Protein AF-A0A957AI29-F1 (afdb_monomer_lite)

Structure (mmCIF, N/CA/C/O backbone):
data_AF-A0A957AI29-F1
#
_entry.id   AF-A0A957AI29-F1
#
loop_
_atom_site.group_PDB
_atom_site.id
_atom_site.type_symbol
_atom_site.label_atom_id
_atom_site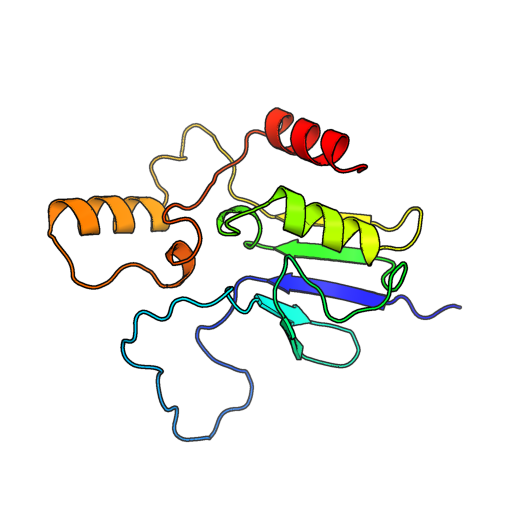.label_alt_id
_atom_site.label_comp_id
_atom_site.label_asym_id
_atom_site.label_entity_id
_atom_site.label_seq_id
_atom_site.pdbx_PDB_ins_code
_atom_site.Cartn_x
_atom_site.Cartn_y
_atom_site.Cartn_z
_atom_site.occupancy
_atom_site.B_iso_or_equiv
_atom_site.auth_seq_id
_atom_site.auth_comp_id
_atom_site.auth_asym_id
_atom_site.auth_atom_id
_atom_site.pdbx_PDB_model_num
ATOM 1 N N . MET A 1 1 ? -10.023 1.787 30.363 1.00 41.66 1 MET A N 1
ATOM 2 C CA . MET A 1 1 ? -8.962 1.889 29.344 1.00 41.66 1 MET A CA 1
ATOM 3 C C . MET A 1 1 ? -9.213 0.757 28.379 1.00 41.66 1 MET A C 1
ATOM 5 O O . MET A 1 1 ? -9.080 -0.382 28.792 1.00 41.66 1 MET A O 1
ATOM 9 N N . THR A 1 2 ? -9.727 1.057 27.191 1.00 45.75 2 THR A N 1
ATOM 10 C CA . THR A 1 2 ? -9.934 0.052 26.143 1.00 45.75 2 THR A CA 1
ATOM 11 C C . THR A 1 2 ? -8.568 -0.259 25.539 1.00 45.75 2 THR A C 1
ATOM 13 O O . THR A 1 2 ? -7.835 0.679 25.220 1.00 45.75 2 THR A O 1
ATOM 16 N N . ASP A 1 3 ? -8.198 -1.535 25.465 1.00 57.03 3 ASP A N 1
ATOM 17 C CA . ASP A 1 3 ? -6.932 -1.956 24.862 1.00 57.03 3 ASP A CA 1
ATOM 18 C C . ASP A 1 3 ? -6.928 -1.576 23.376 1.00 57.03 3 ASP A C 1
ATOM 20 O O . ASP A 1 3 ? -7.844 -1.934 22.639 1.00 57.03 3 ASP A O 1
ATOM 24 N N . LEU A 1 4 ? -5.926 -0.798 22.959 1.00 57.72 4 LEU A N 1
ATOM 25 C CA . LEU A 1 4 ? -5.780 -0.323 21.582 1.00 57.72 4 LEU A CA 1
ATOM 26 C C . LEU A 1 4 ? -5.310 -1.472 20.694 1.00 57.72 4 LEU A C 1
ATOM 28 O O . LEU A 1 4 ? -4.222 -1.995 20.932 1.00 57.72 4 LEU A O 1
ATOM 32 N N . LEU A 1 5 ? -6.075 -1.800 19.652 1.00 58.56 5 LEU A N 1
ATOM 33 C CA . LEU A 1 5 ? -5.727 -2.872 18.717 1.00 58.56 5 LEU A CA 1
ATOM 34 C C . LEU A 1 5 ? -5.037 -2.308 17.474 1.00 58.56 5 LEU A C 1
ATOM 36 O O . LEU A 1 5 ? -5.581 -1.447 16.773 1.00 58.56 5 LEU A O 1
ATOM 40 N N . SER A 1 6 ? -3.834 -2.811 17.183 1.00 59.28 6 SER A N 1
ATOM 41 C CA . SER A 1 6 ? -3.042 -2.382 16.023 1.00 59.28 6 SER A CA 1
ATOM 42 C C . SER A 1 6 ? -2.890 -3.482 14.967 1.00 59.28 6 SER A C 1
ATOM 44 O O . SER A 1 6 ? -2.604 -4.635 15.289 1.00 59.28 6 SER A O 1
ATOM 46 N N . LEU A 1 7 ? -3.074 -3.123 13.689 1.00 53.66 7 LEU A N 1
ATOM 47 C CA . LEU A 1 7 ? -2.782 -3.990 12.544 1.00 53.66 7 LEU A CA 1
ATOM 48 C C . LEU A 1 7 ? -1.675 -3.376 11.693 1.00 53.66 7 LEU A C 1
ATOM 50 O O . LEU A 1 7 ? -1.820 -2.276 11.162 1.00 53.66 7 LEU A O 1
ATOM 54 N N . ARG A 1 8 ? -0.581 -4.109 11.500 1.00 56.47 8 ARG A N 1
ATOM 55 C CA . ARG A 1 8 ? 0.492 -3.719 10.580 1.00 56.47 8 ARG A CA 1
ATOM 56 C C . ARG A 1 8 ? 0.581 -4.723 9.444 1.00 56.47 8 ARG A C 1
ATOM 58 O O . ARG A 1 8 ? 0.890 -5.888 9.682 1.00 56.47 8 ARG A O 1
ATOM 65 N N . LEU A 1 9 ? 0.305 -4.264 8.230 1.00 47.25 9 LEU A N 1
ATOM 66 C CA . LEU A 1 9 ? 0.480 -5.027 7.005 1.00 47.25 9 LEU A CA 1
ATOM 67 C C . LEU A 1 9 ? 1.791 -4.607 6.351 1.00 47.25 9 LEU A C 1
ATOM 69 O O . LEU A 1 9 ? 1.983 -3.431 6.041 1.00 47.25 9 LEU A O 1
ATOM 73 N N . GLU A 1 10 ? 2.686 -5.570 6.159 1.00 49.47 10 GLU A N 1
ATOM 74 C CA . GLU A 1 10 ? 3.983 -5.336 5.528 1.00 49.47 10 GLU A CA 1
ATOM 75 C C . GLU A 1 10 ? 4.248 -6.341 4.415 1.00 49.47 10 GLU A C 1
ATOM 77 O O . GLU A 1 10 ? 3.877 -7.518 4.512 1.00 49.47 10 GLU A O 1
ATOM 82 N N . ALA A 1 11 ? 4.974 -5.895 3.394 1.00 46.78 11 ALA A N 1
ATOM 83 C CA . ALA A 1 11 ? 5.705 -6.801 2.524 1.00 46.78 11 ALA A CA 1
ATOM 84 C C . ALA A 1 11 ? 6.838 -7.469 3.318 1.00 46.78 11 ALA A C 1
ATOM 86 O O . ALA A 1 11 ? 7.893 -6.872 3.523 1.00 46.78 11 ALA A O 1
ATOM 87 N N . TRP A 1 12 ? 6.651 -8.713 3.769 1.00 43.84 12 TRP A N 1
ATOM 88 C CA . TRP A 1 12 ? 7.783 -9.518 4.230 1.00 43.84 12 TRP A CA 1
ATOM 89 C C . TRP A 1 12 ? 7.579 -11.025 4.059 1.00 43.84 12 TRP A C 1
ATOM 91 O O . TRP A 1 12 ? 6.785 -11.628 4.782 1.00 43.84 12 TRP A O 1
ATOM 101 N N . ASP A 1 13 ? 8.403 -11.630 3.192 1.00 46.38 13 ASP A N 1
ATOM 102 C CA . ASP A 1 13 ? 9.296 -12.727 3.589 1.00 46.38 13 ASP A CA 1
ATOM 103 C C . ASP A 1 13 ? 10.559 -12.780 2.696 1.00 46.38 13 ASP A C 1
ATOM 105 O O . ASP A 1 13 ? 10.550 -13.320 1.593 1.00 46.38 13 ASP A O 1
ATOM 109 N N . ARG A 1 14 ? 11.695 -12.301 3.228 1.00 41.12 14 ARG A N 1
ATOM 110 C CA . ARG A 1 14 ? 12.853 -13.187 3.407 1.00 41.12 14 ARG A CA 1
ATOM 111 C C . ARG A 1 14 ? 12.963 -13.498 4.903 1.00 41.12 14 ARG A C 1
ATOM 113 O O . ARG A 1 14 ? 13.424 -12.681 5.691 1.00 41.12 14 ARG A O 1
ATOM 120 N N . THR A 1 15 ? 12.593 -14.727 5.241 1.00 35.72 15 THR A N 1
ATOM 121 C CA . THR A 1 15 ? 12.710 -15.469 6.510 1.00 35.72 15 THR A CA 1
ATOM 122 C C . THR A 1 15 ? 11.905 -15.046 7.755 1.00 35.72 15 THR A C 1
ATOM 124 O O . THR A 1 15 ? 11.908 -13.898 8.204 1.00 35.72 15 THR A O 1
ATOM 127 N N . ARG A 1 16 ? 11.296 -16.077 8.373 1.00 29.78 16 ARG A N 1
ATOM 128 C CA . ARG A 1 16 ? 10.552 -16.086 9.647 1.00 29.78 16 ARG A CA 1
ATOM 129 C C . ARG A 1 16 ? 11.470 -15.922 10.877 1.00 29.78 16 ARG A C 1
ATOM 131 O O . ARG A 1 16 ? 12.528 -16.553 10.911 1.00 29.78 16 ARG A O 1
ATOM 138 N N . PRO A 1 17 ? 11.045 -15.215 11.946 1.00 36.72 17 PRO A N 1
ATOM 139 C CA . PRO A 1 17 ? 11.696 -15.311 13.253 1.00 36.72 17 PRO A CA 1
ATOM 140 C C . PRO A 1 17 ? 11.429 -16.692 13.872 1.00 36.72 17 PRO A C 1
ATOM 142 O O . PRO A 1 17 ? 10.278 -17.119 13.932 1.00 36.72 17 PRO A O 1
ATOM 145 N N . GLY A 1 18 ? 12.467 -17.381 14.353 1.00 33.81 18 GLY A N 1
ATOM 146 C CA . GLY A 1 18 ? 12.303 -18.628 15.117 1.00 33.81 18 GLY A CA 1
ATOM 147 C C . GLY A 1 18 ? 12.450 -19.938 14.336 1.00 33.81 18 GLY A C 1
ATOM 148 O O . GLY A 1 18 ? 12.019 -20.983 14.813 1.00 33.81 18 GLY A O 1
ATOM 149 N N . ALA A 1 19 ? 13.133 -19.925 13.188 1.00 43.31 19 ALA A N 1
ATOM 150 C CA . ALA A 1 19 ? 13.990 -21.068 12.856 1.00 43.31 19 ALA A CA 1
ATOM 151 C C . ALA A 1 19 ? 14.973 -21.289 14.035 1.00 43.31 19 ALA A C 1
ATOM 153 O O . ALA A 1 19 ? 15.463 -20.319 14.607 1.00 43.31 19 ALA A O 1
ATOM 154 N N . THR A 1 20 ? 15.251 -22.513 14.484 1.00 30.55 20 THR A N 1
ATOM 155 C CA . THR A 1 20 ? 15.800 -23.592 13.654 1.00 30.55 20 THR A CA 1
ATOM 156 C C . THR A 1 20 ? 14.789 -24.667 13.239 1.00 30.55 20 THR A C 1
ATOM 158 O O . THR A 1 20 ? 14.520 -25.611 13.973 1.00 30.55 20 THR A O 1
ATOM 161 N N . LEU A 1 21 ? 14.322 -24.589 11.994 1.00 36.16 21 LEU A N 1
ATOM 162 C CA . LEU A 1 21 ? 14.007 -25.767 11.183 1.00 36.16 21 LEU A CA 1
ATOM 163 C C . LEU A 1 21 ? 14.807 -25.644 9.880 1.00 36.16 21 LEU A C 1
ATOM 165 O O . LEU A 1 21 ? 15.050 -24.513 9.444 1.00 36.16 21 LEU A O 1
ATOM 169 N N . PRO A 1 22 ? 15.267 -26.762 9.284 1.00 36.25 22 PRO A N 1
ATOM 170 C CA . PRO A 1 22 ? 16.026 -26.736 8.043 1.00 36.25 22 PRO A CA 1
ATOM 171 C C . PRO A 1 22 ? 15.124 -26.162 6.951 1.00 36.25 22 PRO A C 1
ATOM 173 O O . PRO A 1 22 ? 14.163 -26.784 6.511 1.00 36.25 22 PRO A O 1
ATOM 176 N N . LEU A 1 23 ? 15.413 -24.906 6.623 1.00 32.31 23 LEU A N 1
ATOM 177 C CA . LEU A 1 23 ? 14.682 -24.025 5.731 1.00 32.31 23 LEU A CA 1
ATOM 178 C C . LEU A 1 23 ? 14.488 -24.716 4.373 1.00 32.31 23 LEU A C 1
ATOM 180 O O . LEU A 1 23 ? 15.423 -24.764 3.571 1.00 32.31 23 LEU A O 1
ATOM 184 N N . GLU A 1 24 ? 13.290 -25.222 4.073 1.00 26.36 24 GLU A N 1
ATOM 185 C CA . GLU A 1 24 ? 12.939 -25.422 2.670 1.00 26.36 24 GLU A CA 1
ATOM 186 C C . GLU A 1 24 ? 12.640 -24.038 2.091 1.00 26.36 24 GLU A C 1
ATOM 188 O O . GLU A 1 24 ? 11.551 -23.477 2.205 1.00 26.36 24 GLU A O 1
ATOM 193 N N . LEU A 1 25 ? 13.712 -23.442 1.564 1.00 29.03 25 LEU A N 1
ATOM 194 C CA . LEU A 1 25 ? 13.686 -22.341 0.618 1.00 29.03 25 LEU A CA 1
ATOM 195 C C . LEU A 1 25 ? 12.670 -22.703 -0.461 1.00 29.03 25 LEU A C 1
ATOM 197 O O . LEU A 1 25 ? 12.925 -23.639 -1.221 1.00 29.03 25 LEU A O 1
ATOM 201 N N . ASN A 1 26 ? 11.558 -21.971 -0.551 1.00 27.91 26 ASN A N 1
ATOM 202 C CA . ASN A 1 26 ? 10.668 -22.108 -1.697 1.00 27.91 26 ASN A CA 1
ATOM 203 C C . ASN A 1 26 ? 11.445 -21.694 -2.953 1.00 27.91 26 ASN A C 1
ATOM 205 O O . ASN A 1 26 ? 11.626 -20.519 -3.275 1.00 27.91 26 ASN A O 1
ATOM 209 N N . ARG A 1 27 ? 11.992 -22.724 -3.598 1.00 28.23 27 ARG A N 1
ATOM 210 C CA . ARG A 1 27 ? 12.532 -22.740 -4.944 1.00 28.23 27 ARG A CA 1
ATOM 211 C C . ARG A 1 27 ? 11.366 -22.516 -5.897 1.00 28.23 27 ARG A C 1
ATOM 213 O O . ARG A 1 27 ? 10.330 -23.145 -5.745 1.00 28.23 27 ARG A O 1
ATOM 220 N N . HIS A 1 28 ? 11.593 -21.626 -6.858 1.00 29.84 28 HIS A N 1
ATOM 221 C CA . HIS A 1 28 ? 10.944 -21.506 -8.167 1.00 29.84 28 HIS A CA 1
ATOM 222 C C . HIS A 1 28 ? 9.601 -22.210 -8.333 1.00 29.84 28 HIS A C 1
ATOM 224 O O . HIS A 1 28 ? 9.533 -23.425 -8.493 1.00 29.84 28 HIS A O 1
ATOM 230 N N . GLY A 1 29 ? 8.552 -21.407 -8.439 1.00 22.89 29 GLY A N 1
ATOM 231 C CA . GLY A 1 29 ? 7.275 -21.845 -8.966 1.00 22.89 29 GLY A CA 1
ATOM 232 C C . GLY A 1 29 ? 6.393 -20.635 -9.195 1.00 22.89 29 GLY A C 1
ATOM 233 O O . GLY A 1 29 ? 5.902 -20.043 -8.241 1.00 22.89 29 GLY A O 1
ATOM 234 N N . VAL A 1 30 ? 6.218 -20.255 -10.459 1.00 30.78 30 VAL A N 1
ATOM 235 C CA . VAL A 1 30 ? 5.107 -19.403 -10.888 1.00 30.78 30 VAL A CA 1
ATOM 236 C C . VAL A 1 30 ? 3.826 -20.029 -10.329 1.00 30.78 30 VAL A C 1
ATOM 238 O O . VAL A 1 30 ? 3.531 -21.182 -10.637 1.00 30.78 30 VAL A O 1
ATOM 241 N N . SER A 1 31 ? 3.082 -19.304 -9.495 1.00 28.66 31 SER A N 1
ATOM 242 C CA . SER A 1 31 ? 1.731 -19.712 -9.110 1.00 28.66 31 SER A CA 1
ATOM 243 C C . SER A 1 31 ? 0.768 -18.562 -9.350 1.00 28.66 31 SER A C 1
ATOM 245 O O . SER A 1 31 ? 0.944 -17.485 -8.786 1.00 28.66 31 SER A O 1
ATOM 247 N N . GLU A 1 32 ? -0.260 -18.810 -10.155 1.00 31.38 32 GLU A N 1
ATOM 248 C CA . GLU A 1 32 ? -1.483 -18.010 -10.209 1.00 31.38 32 GLU A CA 1
ATOM 249 C C . GLU A 1 32 ? -2.161 -18.018 -8.828 1.00 31.38 32 GLU A C 1
ATOM 251 O O . GLU A 1 32 ? -2.990 -18.886 -8.563 1.00 31.38 32 GLU A O 1
ATOM 256 N N . ARG A 1 33 ? -1.795 -17.123 -7.902 1.00 34.97 33 ARG A N 1
ATOM 257 C CA . ARG A 1 33 ? -2.513 -16.949 -6.625 1.00 34.97 33 ARG A CA 1
ATOM 258 C C . ARG A 1 33 ? -2.438 -15.506 -6.139 1.00 34.97 33 ARG A C 1
ATOM 260 O O . ARG A 1 33 ? -1.394 -14.875 -6.268 1.00 34.97 33 ARG A O 1
ATOM 267 N N . ASP A 1 34 ? -3.542 -15.038 -5.553 1.00 42.81 34 ASP A N 1
ATOM 268 C CA . ASP A 1 34 ? -3.619 -13.821 -4.736 1.00 42.81 34 ASP A CA 1
ATOM 269 C C . ASP A 1 34 ? -2.430 -13.787 -3.758 1.00 42.81 34 ASP A C 1
ATOM 271 O O . ASP A 1 34 ? -2.245 -14.745 -2.996 1.00 42.81 34 ASP A O 1
ATOM 275 N N . ALA A 1 35 ? -1.586 -12.749 -3.775 1.00 47.78 35 ALA A N 1
ATOM 276 C CA . ALA A 1 35 ? -0.392 -12.765 -2.939 1.00 47.78 35 ALA A CA 1
ATOM 277 C C . ALA A 1 35 ? -0.759 -12.694 -1.457 1.00 47.78 35 ALA A C 1
ATOM 279 O O . ALA A 1 35 ? -1.679 -11.995 -1.018 1.00 47.78 35 ALA A O 1
ATOM 280 N N . SER A 1 36 ? -0.006 -13.464 -0.677 1.00 48.31 36 SER A N 1
ATOM 281 C CA . SER A 1 36 ? -0.121 -13.505 0.773 1.00 48.31 36 SER A CA 1
ATOM 282 C C . SER A 1 36 ? 0.752 -12.410 1.390 1.00 48.31 36 SER A C 1
ATOM 284 O O . SER A 1 36 ? 1.973 -12.435 1.271 1.00 48.31 36 SER A O 1
ATOM 286 N N . TRP A 1 37 ? 0.112 -11.470 2.071 1.00 52.16 37 TRP A N 1
ATOM 287 C CA . TRP A 1 37 ? 0.693 -10.379 2.843 1.00 52.16 37 TRP A CA 1
ATOM 288 C C . TRP A 1 37 ? 0.800 -10.757 4.318 1.00 52.16 37 TRP A C 1
ATOM 290 O O . TRP A 1 37 ? -0.006 -11.534 4.834 1.00 52.16 37 TRP A O 1
ATOM 300 N N . LYS A 1 38 ? 1.784 -10.200 5.026 1.00 52.34 38 LYS A N 1
ATOM 301 C CA . LYS A 1 38 ? 1.960 -10.447 6.457 1.00 52.34 38 LYS A CA 1
ATOM 302 C C . LYS A 1 38 ? 1.220 -9.388 7.264 1.00 52.34 38 LYS A C 1
ATOM 304 O O . LYS A 1 38 ? 1.522 -8.205 7.154 1.00 52.34 38 LYS A O 1
ATOM 309 N N . ALA A 1 39 ? 0.315 -9.833 8.125 1.00 55.78 39 ALA A N 1
ATOM 310 C CA . ALA A 1 39 ? -0.325 -9.025 9.149 1.00 55.78 39 ALA A CA 1
ATOM 311 C C . ALA A 1 39 ? 0.321 -9.294 10.510 1.00 55.78 39 ALA A C 1
ATOM 313 O O . ALA A 1 39 ? 0.407 -10.447 10.929 1.00 55.78 39 ALA A O 1
ATOM 314 N N . THR A 1 40 ? 0.749 -8.246 11.212 1.00 57.31 40 THR A N 1
ATOM 315 C CA . THR A 1 40 ? 1.119 -8.319 12.631 1.00 57.31 40 THR A CA 1
ATOM 316 C C . THR A 1 40 ? 0.019 -7.668 13.455 1.00 57.31 40 THR A C 1
ATOM 318 O O . THR A 1 40 ? -0.397 -6.549 13.155 1.00 57.31 40 THR A O 1
ATOM 321 N N . THR A 1 41 ? -0.439 -8.385 14.474 1.00 56.59 41 THR A N 1
ATOM 322 C CA . THR A 1 41 ? -1.409 -7.932 15.476 1.00 56.59 41 THR A CA 1
ATOM 323 C C . THR A 1 41 ? -0.793 -8.070 16.862 1.00 56.59 41 THR A C 1
ATOM 325 O O . THR A 1 41 ? 0.201 -8.784 17.025 1.00 56.59 41 THR A O 1
ATOM 328 N N . ASP A 1 42 ? -1.435 -7.503 17.880 1.00 53.59 42 ASP A N 1
ATOM 329 C CA . ASP A 1 42 ? -1.049 -7.718 19.285 1.00 53.59 42 ASP A CA 1
ATOM 330 C C . ASP A 1 42 ? -1.131 -9.208 19.707 1.00 53.59 42 ASP A C 1
ATOM 332 O O . ASP A 1 42 ? -0.573 -9.607 20.725 1.00 53.59 42 ASP A O 1
ATOM 336 N N . HIS A 1 43 ? -1.777 -10.051 18.889 1.00 52.16 43 HIS A N 1
ATOM 337 C CA . HIS A 1 43 ? -2.013 -11.478 19.118 1.00 52.16 43 HIS A CA 1
ATOM 338 C C . HIS A 1 43 ? -1.166 -12.404 18.216 1.00 52.16 43 HIS A C 1
ATOM 340 O O . HIS A 1 43 ? -1.334 -13.623 18.264 1.00 52.16 43 HIS A O 1
ATOM 346 N N . GLY A 1 44 ? -0.252 -11.863 17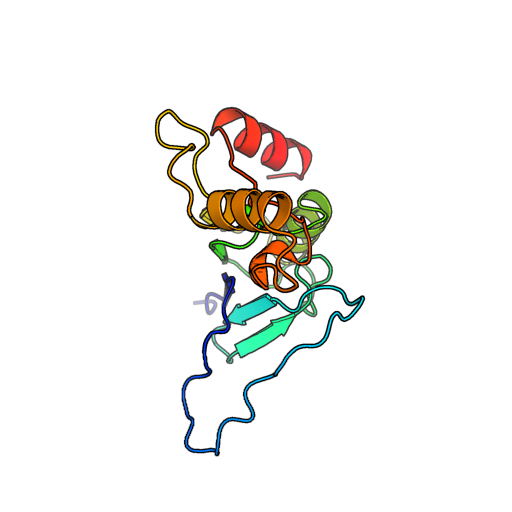.396 1.00 63.47 44 GLY A N 1
ATOM 347 C CA . GLY A 1 44 ? 0.666 -12.650 16.561 1.00 63.47 44 GLY A CA 1
ATOM 348 C C . GLY A 1 44 ? 0.685 -12.268 15.078 1.00 63.47 44 GLY A C 1
ATOM 349 O O . GLY A 1 44 ? 0.256 -11.182 14.685 1.00 63.47 44 GLY A O 1
ATOM 350 N N . ILE A 1 45 ? 1.228 -13.170 14.252 1.00 63.97 45 ILE A N 1
ATOM 351 C CA . ILE A 1 45 ? 1.449 -12.976 12.811 1.00 63.97 45 ILE A CA 1
ATOM 352 C C . ILE A 1 45 ? 0.511 -13.882 12.009 1.00 63.97 45 ILE A C 1
ATOM 354 O O . ILE A 1 45 ? 0.463 -15.086 12.256 1.00 63.97 45 ILE A O 1
ATOM 358 N N . VAL A 1 46 ? -0.162 -13.324 11.000 1.00 66.94 46 VAL A N 1
ATOM 359 C CA . VAL A 1 46 ? -1.064 -14.061 10.100 1.00 66.94 46 VAL A CA 1
ATOM 360 C C . VAL A 1 46 ? -0.731 -13.744 8.640 1.00 66.94 46 VAL A C 1
ATOM 362 O O . VAL A 1 46 ? -0.402 -12.606 8.308 1.00 66.94 46 VAL A O 1
ATOM 365 N N . ALA A 1 47 ? -0.811 -14.746 7.763 1.00 73.94 47 ALA A N 1
ATOM 366 C CA . ALA A 1 47 ? -0.757 -14.549 6.314 1.00 73.94 47 ALA A CA 1
ATOM 367 C C . ALA A 1 47 ? -2.164 -14.222 5.786 1.00 73.94 47 ALA A C 1
ATOM 369 O O . ALA A 1 47 ? -3.113 -14.946 6.089 1.00 73.94 47 ALA A O 1
ATOM 370 N N . VAL A 1 48 ? -2.309 -13.139 5.022 1.00 74.75 48 VAL A N 1
ATOM 371 C CA . VAL A 1 48 ? -3.606 -12.605 4.574 1.00 74.75 48 VAL A CA 1
ATOM 372 C C . VAL A 1 48 ? -3.566 -12.176 3.111 1.00 74.75 48 VAL A C 1
ATOM 374 O O . VAL A 1 48 ? -2.509 -11.865 2.586 1.00 74.75 48 VAL A O 1
ATOM 377 N N . THR A 1 49 ? -4.717 -12.070 2.457 1.00 83.56 49 THR A N 1
ATOM 378 C CA . THR A 1 49 ? -4.829 -11.337 1.188 1.00 83.56 49 THR A CA 1
ATOM 379 C C . THR A 1 49 ? -5.226 -9.901 1.510 1.00 83.56 49 THR A C 1
ATOM 381 O O . THR A 1 49 ? -6.247 -9.680 2.153 1.00 83.56 49 THR A O 1
ATOM 384 N N . ALA A 1 50 ? -4.443 -8.904 1.090 1.00 84.31 50 ALA A N 1
ATOM 385 C CA . ALA A 1 50 ? -4.683 -7.510 1.486 1.00 84.31 50 ALA A CA 1
ATOM 386 C C . ALA A 1 50 ? -6.021 -6.959 0.960 1.00 84.31 50 ALA A C 1
ATOM 388 O O . ALA A 1 50 ? -6.658 -6.155 1.628 1.00 84.31 50 ALA A O 1
ATOM 389 N N . ALA A 1 51 ? -6.471 -7.443 -0.202 1.00 89.06 51 ALA A N 1
ATOM 390 C CA . ALA A 1 51 ? -7.781 -7.137 -0.778 1.00 89.06 51 ALA A CA 1
ATOM 391 C C . ALA A 1 51 ? -8.934 -7.974 -0.182 1.00 89.06 51 ALA A C 1
ATOM 393 O O . ALA A 1 51 ? -10.071 -7.859 -0.636 1.00 89.06 51 ALA A O 1
ATOM 394 N N . ARG A 1 52 ? -8.664 -8.831 0.817 1.00 90.00 52 ARG A N 1
ATOM 395 C CA . ARG A 1 52 ? -9.676 -9.612 1.542 1.00 90.00 52 ARG A CA 1
ATOM 396 C C . ARG A 1 52 ? -9.169 -10.026 2.927 1.00 90.00 52 ARG A C 1
ATOM 398 O O . ARG A 1 52 ? -8.713 -11.154 3.134 1.00 90.00 52 ARG A O 1
ATOM 405 N N . LEU A 1 53 ? -9.245 -9.109 3.882 1.00 87.00 53 LEU A N 1
ATOM 406 C CA . LEU A 1 53 ? -8.728 -9.309 5.230 1.00 87.00 53 LEU A CA 1
ATOM 407 C C . LEU A 1 53 ? -9.651 -10.229 6.052 1.00 87.00 53 LEU A C 1
ATOM 409 O O . LEU A 1 53 ? -10.858 -9.987 6.121 1.00 87.00 53 LEU A O 1
ATOM 413 N N . PRO A 1 54 ? -9.120 -11.247 6.755 1.00 88.12 54 PRO A N 1
ATOM 414 C CA . PRO A 1 54 ? -9.912 -12.189 7.552 1.00 88.12 54 PRO A CA 1
ATOM 415 C C . PRO A 1 54 ? -10.312 -11.620 8.928 1.00 88.12 54 PRO A C 1
ATOM 417 O O . PRO A 1 54 ? -10.375 -12.348 9.916 1.00 88.12 54 PRO A O 1
ATOM 420 N N . PHE A 1 55 ? -10.562 -10.314 9.007 1.00 88.69 55 PHE A N 1
ATOM 421 C CA . PHE A 1 55 ? -10.953 -9.611 10.229 1.00 88.69 55 PHE A CA 1
ATOM 422 C C . PHE A 1 55 ? -12.354 -9.028 10.071 1.00 88.69 55 PHE A C 1
ATOM 424 O O . PHE A 1 55 ? -12.776 -8.702 8.957 1.00 88.69 55 PHE A O 1
ATOM 431 N N . ALA A 1 56 ? -13.081 -8.889 11.179 1.00 92.38 56 ALA A N 1
ATOM 432 C CA . ALA A 1 56 ? -14.391 -8.251 11.175 1.00 92.38 56 ALA A CA 1
ATOM 433 C C . ALA A 1 56 ? -14.281 -6.761 10.809 1.00 92.38 56 ALA A C 1
ATOM 435 O O . ALA A 1 56 ? -13.205 -6.159 10.866 1.00 92.38 56 ALA A O 1
ATOM 436 N N . SER A 1 57 ? -15.394 -6.158 10.402 1.00 95.81 57 SER A N 1
ATOM 437 C CA . SER A 1 57 ? -15.434 -4.709 10.198 1.00 95.81 57 SER A CA 1
ATOM 438 C C . SER A 1 57 ? -15.264 -3.971 11.529 1.00 95.81 57 SER A C 1
ATOM 440 O O . SER A 1 57 ? -15.669 -4.508 12.559 1.00 95.81 57 SER A O 1
ATOM 442 N N . ASN A 1 58 ? -14.715 -2.753 11.513 1.00 95.31 58 ASN A N 1
ATOM 443 C CA . ASN A 1 58 ? -14.522 -1.921 12.709 1.00 95.31 58 ASN A CA 1
ATOM 444 C C . ASN A 1 58 ? -13.763 -2.642 13.845 1.00 95.31 58 ASN A C 1
ATOM 446 O O . ASN A 1 58 ? -14.201 -2.639 14.993 1.00 95.31 58 ASN A O 1
ATOM 450 N N . THR A 1 59 ? -12.651 -3.304 13.520 1.00 90.94 59 THR A N 1
ATOM 451 C CA . THR A 1 59 ? -11.860 -4.093 14.482 1.00 90.94 59 THR A CA 1
ATOM 452 C C . THR A 1 59 ? -10.662 -3.324 15.033 1.00 90.94 59 THR A C 1
ATOM 454 O O . THR A 1 59 ? -10.324 -3.483 16.202 1.00 90.94 59 THR A O 1
ATOM 457 N N . PHE A 1 60 ? -9.989 -2.531 14.198 1.00 87.94 60 PHE A N 1
ATOM 458 C CA . PHE A 1 60 ? -8.707 -1.919 14.551 1.00 87.94 60 PHE A CA 1
ATOM 459 C C . PHE A 1 60 ? -8.828 -0.408 14.708 1.00 87.94 60 PHE A C 1
ATOM 461 O O . PHE A 1 60 ? -9.406 0.267 13.856 1.00 87.94 60 PHE A O 1
ATOM 468 N N . ASP A 1 61 ? -8.203 0.133 15.752 1.00 87.06 61 ASP A N 1
ATOM 469 C CA . ASP A 1 61 ? -8.075 1.580 15.951 1.00 87.06 61 ASP A CA 1
ATOM 470 C C . ASP A 1 61 ? -7.037 2.185 15.002 1.00 87.06 61 ASP A C 1
ATOM 472 O O . ASP A 1 61 ? -7.119 3.352 14.610 1.00 87.06 61 ASP A O 1
ATOM 476 N N . ARG A 1 62 ? -6.007 1.395 14.670 1.00 84.31 62 ARG A N 1
ATOM 477 C CA . ARG A 1 62 ? -4.861 1.825 13.869 1.00 84.31 62 ARG A CA 1
ATOM 478 C C . ARG A 1 62 ? -4.447 0.750 12.880 1.00 84.31 62 ARG A C 1
ATOM 480 O O . ARG A 1 62 ? -4.250 -0.406 13.258 1.00 84.31 62 ARG A O 1
ATOM 487 N N . LEU A 1 63 ? -4.243 1.162 11.634 1.00 86.00 63 LEU A N 1
ATOM 488 C CA . LEU A 1 63 ? -3.807 0.300 10.547 1.00 86.00 63 LEU A CA 1
ATOM 489 C C . LEU A 1 63 ? -2.610 0.922 9.831 1.00 86.00 63 LEU A C 1
ATOM 491 O O . LEU A 1 63 ? -2.631 2.092 9.454 1.00 86.00 63 LEU A O 1
ATOM 495 N N . VAL A 1 64 ? -1.551 0.139 9.650 1.00 84.88 64 VAL A N 1
ATOM 496 C CA . VAL A 1 64 ? -0.331 0.560 8.954 1.00 84.88 64 VAL A CA 1
ATOM 497 C C . VAL A 1 64 ? -0.156 -0.295 7.705 1.00 84.88 64 VAL A C 1
ATOM 499 O O . VAL A 1 64 ? -0.049 -1.513 7.815 1.00 84.88 64 VAL A O 1
ATOM 502 N N . LEU A 1 65 ? -0.096 0.336 6.534 1.00 86.31 65 LEU A N 1
ATOM 503 C CA . LEU A 1 65 ? 0.291 -0.280 5.264 1.00 86.31 65 LEU A CA 1
ATOM 504 C C . LEU A 1 65 ? 1.730 0.133 4.950 1.00 86.31 65 LEU A C 1
ATOM 506 O O . LEU A 1 65 ? 1.961 1.259 4.511 1.00 86.31 65 LEU A O 1
ATOM 510 N N . ALA A 1 66 ? 2.699 -0.746 5.196 1.00 82.69 66 ALA A N 1
ATOM 511 C CA . ALA A 1 66 ? 4.108 -0.458 4.946 1.00 82.69 66 ALA A CA 1
ATOM 512 C C . ALA A 1 66 ? 4.649 -1.288 3.779 1.00 82.69 66 ALA A C 1
ATOM 514 O O . ALA A 1 66 ? 4.598 -2.517 3.812 1.00 82.69 66 ALA A O 1
ATOM 515 N N . ASP A 1 67 ? 5.153 -0.604 2.751 1.00 83.12 67 ASP A N 1
ATOM 516 C CA . ASP A 1 67 ? 5.758 -1.210 1.560 1.00 83.12 67 ASP A CA 1
ATOM 517 C C . ASP A 1 67 ? 4.843 -2.232 0.849 1.00 83.12 67 ASP A C 1
ATOM 519 O O . ASP A 1 67 ? 5.312 -3.207 0.272 1.00 83.12 67 ASP A O 1
ATOM 523 N N . LEU A 1 68 ? 3.521 -2.040 0.916 1.00 85.69 68 LEU A N 1
ATOM 524 C CA . LEU A 1 68 ? 2.508 -2.973 0.403 1.00 85.69 68 LEU A CA 1
ATOM 525 C C . LEU A 1 68 ? 1.755 -2.409 -0.803 1.00 85.69 68 LEU A C 1
ATOM 527 O O . LEU A 1 68 ? 1.615 -3.074 -1.833 1.00 85.69 68 LEU A O 1
ATOM 531 N N . LEU A 1 69 ? 1.241 -1.182 -0.675 1.00 89.69 69 LEU A N 1
ATOM 532 C CA . LEU A 1 69 ? 0.296 -0.607 -1.637 1.00 89.69 69 LEU A CA 1
ATOM 533 C C . LEU A 1 69 ? 0.922 -0.467 -3.034 1.00 89.69 69 LEU A C 1
ATOM 535 O O . LEU A 1 69 ? 0.244 -0.655 -4.043 1.00 89.69 69 LEU A O 1
ATOM 539 N N . GLU A 1 70 ? 2.233 -0.220 -3.097 1.00 89.00 70 GLU A N 1
ATOM 540 C CA . GLU A 1 70 ? 2.980 -0.110 -4.351 1.00 89.00 70 GLU A CA 1
ATOM 541 C C . GLU A 1 70 ? 3.049 -1.394 -5.186 1.00 89.00 70 GLU A C 1
ATOM 543 O O . GLU A 1 70 ? 3.349 -1.321 -6.378 1.00 89.00 70 GLU A O 1
ATOM 548 N N . TYR A 1 71 ? 2.807 -2.549 -4.574 1.00 85.81 71 TYR A N 1
ATOM 549 C CA . TYR A 1 71 ? 2.901 -3.854 -5.219 1.00 85.81 71 TYR A CA 1
ATOM 550 C C . TYR A 1 71 ? 1.522 -4.471 -5.448 1.00 85.81 71 TYR A C 1
ATOM 552 O O . TYR A 1 71 ? 1.378 -5.278 -6.366 1.00 85.81 71 TYR A O 1
ATOM 560 N N . ALA A 1 72 ? 0.519 -4.063 -4.664 1.00 85.38 72 ALA A N 1
ATOM 561 C CA . ALA A 1 72 ? -0.838 -4.594 -4.712 1.00 85.38 72 ALA A CA 1
ATOM 562 C C . ALA A 1 72 ? -1.468 -4.426 -6.095 1.00 85.38 72 ALA A C 1
ATOM 564 O O . ALA A 1 72 ? -1.579 -3.303 -6.574 1.00 85.38 72 ALA A O 1
ATOM 565 N N . ARG A 1 73 ? -1.957 -5.488 -6.741 1.00 85.44 73 ARG A N 1
ATOM 566 C CA . ARG A 1 73 ? -2.576 -5.367 -8.082 1.00 85.44 73 ARG A CA 1
ATOM 567 C C . ARG A 1 73 ? -3.770 -4.402 -8.124 1.00 85.44 73 ARG A C 1
ATOM 569 O O . ARG A 1 73 ? -3.850 -3.597 -9.050 1.00 85.44 73 ARG A O 1
ATOM 576 N N . ASP A 1 74 ? -4.643 -4.460 -7.123 1.00 89.62 74 ASP A N 1
ATOM 577 C CA . ASP A 1 74 ? -5.805 -3.579 -6.966 1.00 89.62 74 ASP A CA 1
ATOM 578 C C . ASP A 1 74 ? -5.704 -2.800 -5.647 1.00 89.62 74 ASP A C 1
ATOM 580 O O . ASP A 1 74 ? -6.137 -3.246 -4.584 1.00 89.62 74 ASP A O 1
ATOM 584 N N . GLU A 1 75 ? -5.093 -1.619 -5.719 1.00 91.94 75 GLU A N 1
ATOM 585 C CA . GLU A 1 75 ? -4.912 -0.735 -4.565 1.00 91.94 75 GLU A CA 1
ATOM 586 C C . GLU A 1 75 ? -6.240 -0.234 -3.980 1.00 91.94 75 GLU A C 1
ATOM 588 O O . GLU A 1 75 ? -6.325 0.008 -2.778 1.00 91.94 75 GLU A O 1
ATOM 593 N N . ARG A 1 76 ? -7.300 -0.135 -4.794 1.00 94.75 76 ARG A N 1
ATOM 594 C CA . ARG A 1 76 ? -8.619 0.308 -4.327 1.00 94.75 76 ARG A CA 1
ATOM 595 C C . ARG A 1 76 ? -9.293 -0.776 -3.504 1.00 94.75 76 ARG A C 1
ATOM 597 O O . ARG A 1 76 ? -9.873 -0.459 -2.471 1.00 94.75 76 ARG A O 1
ATOM 604 N N . ALA A 1 77 ? -9.178 -2.037 -3.917 1.00 93.50 77 ALA A N 1
ATOM 605 C CA . ALA A 1 77 ? -9.673 -3.164 -3.132 1.00 93.50 77 ALA A CA 1
ATOM 606 C C . ALA A 1 77 ? -8.942 -3.284 -1.783 1.00 93.50 77 ALA A C 1
ATOM 608 O O . ALA A 1 77 ? -9.582 -3.499 -0.755 1.00 93.50 77 ALA A O 1
ATOM 609 N N . VAL A 1 78 ? -7.620 -3.067 -1.761 1.00 93.50 78 VAL A N 1
ATOM 610 C CA . VAL A 1 78 ? -6.841 -3.020 -0.508 1.00 93.50 78 VAL A CA 1
ATOM 611 C C . VAL A 1 78 ? -7.312 -1.885 0.403 1.00 93.50 78 VAL A C 1
ATOM 613 O O . VAL A 1 78 ? -7.522 -2.101 1.595 1.00 93.50 78 VAL A O 1
ATOM 616 N N . LEU A 1 79 ? -7.508 -0.680 -0.139 1.00 95.69 79 LEU A N 1
ATOM 617 C CA . LEU A 1 79 ? -7.985 0.467 0.639 1.00 95.69 79 LEU A CA 1
ATOM 618 C C . LEU A 1 79 ? -9.428 0.282 1.131 1.00 95.69 79 LEU A C 1
ATOM 620 O O . LEU A 1 79 ? -9.734 0.671 2.256 1.00 95.69 79 LEU A O 1
ATOM 624 N N . ALA A 1 80 ? -10.294 -0.354 0.341 1.00 95.75 80 ALA A N 1
ATOM 625 C CA . ALA A 1 80 ? -11.655 -0.686 0.755 1.00 95.75 80 ALA A CA 1
ATOM 626 C C . ALA A 1 80 ? -11.660 -1.648 1.954 1.00 95.75 80 ALA A C 1
ATOM 628 O O . ALA A 1 80 ? -12.374 -1.417 2.928 1.00 95.75 80 ALA A O 1
ATOM 629 N N . GLU A 1 81 ? -10.816 -2.683 1.934 1.00 95.38 81 GLU A N 1
ATOM 630 C CA . GLU A 1 81 ? -10.665 -3.583 3.080 1.00 95.38 81 GLU A CA 1
ATOM 631 C C . GLU A 1 81 ? -10.034 -2.898 4.290 1.00 95.38 81 GLU A C 1
ATOM 633 O O . GLU A 1 81 ? -10.481 -3.127 5.412 1.00 95.38 81 GLU A O 1
ATOM 638 N N . ALA A 1 82 ? -9.040 -2.029 4.082 1.00 94.06 82 ALA A N 1
ATOM 639 C CA . ALA A 1 82 ? -8.456 -1.228 5.154 1.00 94.06 82 ALA A CA 1
ATOM 640 C C . ALA A 1 82 ? -9.515 -0.345 5.832 1.00 94.06 82 ALA A C 1
ATOM 642 O O . ALA A 1 82 ? -9.569 -0.293 7.059 1.00 94.06 82 ALA A O 1
ATOM 643 N N . SER A 1 83 ? -10.382 0.298 5.042 1.00 95.12 83 SER A N 1
ATOM 644 C CA . SER A 1 83 ? -11.484 1.128 5.540 1.00 95.12 83 SER A CA 1
ATOM 645 C C . SER A 1 83 ? -12.487 0.280 6.315 1.00 95.12 83 SER A C 1
ATOM 647 O O . SER A 1 83 ? -12.877 0.639 7.419 1.00 95.12 83 SER A O 1
ATOM 649 N N . ARG A 1 84 ? -12.830 -0.903 5.787 1.00 95.88 84 ARG A N 1
ATOM 650 C CA . ARG A 1 84 ? -13.767 -1.832 6.423 1.00 95.88 84 ARG A CA 1
ATOM 651 C C . ARG A 1 84 ? -13.303 -2.273 7.809 1.00 95.88 84 ARG A C 1
ATOM 653 O O . ARG A 1 84 ? -14.124 -2.349 8.720 1.00 95.88 84 ARG A O 1
ATOM 660 N N . VAL A 1 85 ? -12.031 -2.643 7.966 1.00 95.06 85 VAL A N 1
ATOM 661 C CA . VAL A 1 85 ? -11.516 -3.191 9.236 1.00 95.06 85 VAL A CA 1
ATOM 662 C C . VAL A 1 85 ? -11.120 -2.115 10.245 1.00 95.06 85 VAL A C 1
ATOM 664 O O . VAL A 1 85 ? -11.000 -2.434 11.429 1.00 95.06 85 VAL A O 1
ATOM 667 N N . LEU A 1 86 ? -10.909 -0.874 9.809 1.00 93.44 86 LEU A N 1
ATOM 668 C CA . LEU A 1 86 ? -10.709 0.266 10.698 1.00 93.44 86 LEU A CA 1
ATOM 669 C C . LEU A 1 86 ? -12.032 0.658 11.359 1.00 93.44 86 LEU A C 1
ATOM 671 O O . LEU A 1 86 ? -13.084 0.616 10.732 1.00 93.44 86 LEU A O 1
ATOM 675 N N . VAL A 1 87 ? -11.979 1.028 12.636 1.00 93.56 87 VAL A N 1
ATOM 676 C CA . VAL A 1 87 ? -13.109 1.674 13.323 1.00 93.56 87 VAL A CA 1
ATOM 677 C C . VAL A 1 87 ? -13.378 3.061 12.734 1.00 93.56 87 VAL A C 1
ATOM 679 O O . VAL A 1 87 ? -12.490 3.684 12.146 1.00 93.56 87 VAL A O 1
ATOM 682 N N . GLU A 1 88 ? -14.583 3.594 12.951 1.00 90.75 88 GLU A N 1
ATOM 683 C CA . GLU A 1 88 ? -14.873 5.002 12.662 1.00 90.75 88 GLU A CA 1
ATOM 684 C C . GLU A 1 88 ? -13.855 5.918 13.364 1.00 90.75 88 GLU A C 1
ATOM 686 O O . GLU A 1 88 ? -13.610 5.795 14.564 1.00 90.75 88 GLU A O 1
ATOM 691 N N . ASN A 1 89 ? -13.272 6.863 12.618 1.00 86.75 89 ASN A N 1
ATOM 692 C CA . ASN A 1 89 ? -12.183 7.747 13.066 1.00 86.75 89 ASN A CA 1
ATOM 693 C C . ASN A 1 89 ? -10.861 7.033 13.428 1.00 86.75 89 ASN A C 1
ATOM 695 O O . ASN A 1 89 ? -9.974 7.652 14.024 1.00 86.75 89 ASN A O 1
ATOM 699 N N . GLY A 1 90 ? -10.706 5.759 13.058 1.00 88.19 90 GLY A N 1
ATOM 700 C CA . GLY A 1 90 ? -9.440 5.038 13.147 1.00 88.19 90 GLY A CA 1
ATOM 701 C C . GLY A 1 90 ? -8.356 5.657 12.257 1.00 88.19 90 GLY A C 1
ATOM 702 O O . GLY A 1 90 ? -8.636 6.379 11.299 1.00 88.19 90 GLY A O 1
ATOM 703 N N . GLN A 1 91 ? -7.089 5.391 12.575 1.00 89.00 91 GLN A N 1
ATOM 704 C CA . GLN A 1 91 ? -5.956 5.994 11.868 1.00 89.00 91 GLN A CA 1
ATOM 705 C C . GLN A 1 91 ? -5.322 5.022 10.875 1.00 89.00 91 GLN A C 1
ATOM 707 O O . GLN A 1 91 ? -4.808 3.970 11.259 1.00 89.00 91 GLN A O 1
ATOM 712 N N . LEU A 1 92 ? -5.275 5.430 9.607 1.00 90.50 92 LEU A N 1
ATOM 713 C CA . LEU A 1 92 ? -4.514 4.763 8.555 1.00 90.50 92 LEU A CA 1
ATOM 714 C C . LEU A 1 92 ? -3.155 5.448 8.361 1.00 90.50 92 LEU A C 1
ATOM 716 O O . LEU A 1 92 ? -3.082 6.649 8.112 1.00 90.50 92 LEU A O 1
ATOM 720 N N . THR A 1 93 ? -2.069 4.683 8.437 1.00 87.62 93 THR A N 1
ATOM 721 C CA . THR A 1 93 ? -0.714 5.132 8.085 1.00 87.62 93 THR A CA 1
ATOM 722 C C . THR A 1 93 ? -0.222 4.355 6.872 1.00 87.62 93 THR A C 1
ATOM 724 O O . THR A 1 93 ? -0.302 3.130 6.855 1.00 87.62 93 THR A O 1
ATOM 727 N N . ILE A 1 94 ? 0.312 5.048 5.866 1.00 88.62 94 ILE A N 1
ATOM 728 C CA . ILE A 1 94 ? 0.798 4.429 4.627 1.00 88.62 94 ILE A CA 1
ATOM 729 C C . ILE A 1 94 ? 2.248 4.836 4.386 1.00 88.62 94 ILE A C 1
ATOM 731 O O . ILE A 1 94 ? 2.570 6.025 4.400 1.00 88.62 94 ILE A O 1
ATOM 735 N N . LEU A 1 95 ? 3.111 3.852 4.142 1.00 86.75 95 LEU A N 1
ATOM 736 C CA . LEU A 1 95 ? 4.487 4.054 3.702 1.00 86.75 95 LEU A CA 1
ATOM 737 C C . LEU A 1 95 ? 4.618 3.468 2.299 1.00 86.75 95 LEU A C 1
ATOM 739 O O . LEU A 1 95 ? 4.498 2.260 2.120 1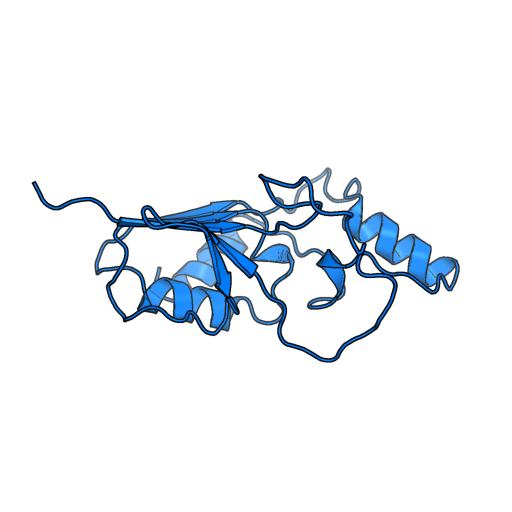.00 86.75 95 LEU A O 1
ATOM 743 N N . VAL A 1 96 ? 4.847 4.346 1.325 1.00 89.38 96 VAL A N 1
ATOM 744 C CA . VAL A 1 96 ? 5.006 4.008 -0.094 1.00 89.38 96 VAL A CA 1
ATOM 745 C C . VAL A 1 96 ? 6.147 4.824 -0.707 1.00 89.38 96 VAL A C 1
ATOM 747 O O . VAL A 1 96 ? 6.429 5.939 -0.253 1.00 89.38 96 VAL A O 1
ATOM 750 N N . PRO A 1 97 ? 6.796 4.327 -1.772 1.00 89.50 97 PRO A N 1
ATOM 751 C CA . PRO A 1 97 ? 7.835 5.054 -2.482 1.00 89.50 97 PRO A CA 1
ATOM 752 C C . PRO A 1 97 ? 7.278 6.314 -3.154 1.00 89.50 97 PRO A C 1
ATOM 754 O O . PRO A 1 97 ? 6.276 6.296 -3.879 1.00 89.50 97 PRO A O 1
ATOM 757 N N . TYR A 1 98 ? 7.992 7.419 -2.957 1.00 91.00 98 TYR A N 1
ATOM 758 C CA . TYR A 1 98 ? 7.670 8.702 -3.567 1.00 91.00 98 TYR A CA 1
ATOM 759 C C . TYR A 1 98 ? 8.035 8.739 -5.061 1.00 91.00 98 TYR A C 1
ATOM 761 O O . TYR A 1 98 ? 9.117 8.309 -5.475 1.00 91.00 98 TYR A O 1
ATOM 769 N N . LEU A 1 99 ? 7.141 9.305 -5.877 1.00 92.25 99 LEU A N 1
ATOM 770 C CA . LEU A 1 99 ? 7.390 9.626 -7.281 1.00 92.25 99 LEU A CA 1
ATOM 771 C C . LEU A 1 99 ? 8.031 11.021 -7.395 1.00 92.25 99 LEU A C 1
ATOM 773 O O . LEU A 1 99 ? 7.334 12.034 -7.439 1.00 92.25 99 LEU A O 1
ATOM 777 N N . GLY A 1 100 ? 9.363 11.060 -7.459 1.00 90.88 100 GLY A N 1
ATOM 778 C CA . GLY A 1 100 ? 10.183 12.270 -7.464 1.00 90.88 100 GLY A CA 1
ATOM 779 C C . GLY A 1 100 ? 11.445 12.185 -8.339 1.00 90.88 100 GLY A C 1
ATOM 780 O O . GLY A 1 100 ? 11.593 11.274 -9.150 1.00 90.88 100 GLY A O 1
ATOM 781 N N . PRO A 1 101 ? 12.390 13.132 -8.195 1.00 89.56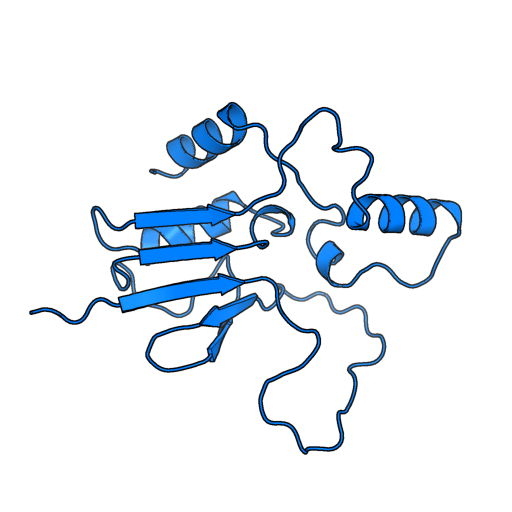 101 PRO A N 1
ATOM 782 C CA . PRO A 1 101 ? 13.553 13.243 -9.087 1.00 89.56 101 PRO A CA 1
ATOM 783 C C . PRO A 1 101 ? 14.496 12.033 -9.071 1.00 89.56 101 PRO A C 1
ATOM 785 O O . PRO A 1 101 ? 15.157 11.746 -10.063 1.00 89.56 101 PRO A O 1
ATOM 788 N N . THR A 1 102 ? 14.559 11.309 -7.955 1.00 89.00 102 THR A N 1
ATOM 789 C CA . THR A 1 102 ? 15.424 10.133 -7.764 1.00 89.00 102 THR A CA 1
ATOM 790 C C . THR A 1 102 ? 14.714 8.818 -8.067 1.00 89.00 102 THR A C 1
ATOM 792 O O . THR A 1 102 ? 15.267 7.745 -7.858 1.00 89.00 102 THR A O 1
ATOM 795 N N . THR A 1 103 ? 13.492 8.873 -8.593 1.00 88.56 103 THR A N 1
ATOM 796 C CA . THR A 1 103 ? 12.666 7.696 -8.871 1.00 88.56 103 THR A CA 1
ATOM 797 C C . THR A 1 103 ? 13.306 6.700 -9.846 1.00 88.56 103 THR A C 1
ATOM 799 O O . THR A 1 103 ? 13.015 5.503 -9.808 1.00 88.56 103 THR A O 1
ATOM 802 N N . TRP A 1 104 ? 14.192 7.171 -10.717 1.00 84.38 104 TRP A N 1
ATOM 803 C CA . TRP A 1 104 ? 14.936 6.314 -11.632 1.00 84.38 104 TRP A CA 1
ATOM 804 C C . TRP A 1 104 ? 15.977 5.428 -10.923 1.00 84.38 104 TRP A C 1
ATOM 806 O O . TRP A 1 104 ? 16.478 4.511 -11.553 1.00 84.38 104 TRP A O 1
ATOM 816 N N . LEU A 1 105 ? 16.284 5.642 -9.635 1.00 86.75 105 LEU A N 1
ATOM 817 C CA . LEU A 1 105 ? 17.216 4.826 -8.833 1.00 86.75 105 LEU A CA 1
ATOM 818 C C . LEU A 1 105 ? 16.550 3.641 -8.111 1.00 86.75 105 LEU A C 1
ATOM 820 O O . LEU A 1 105 ? 17.102 3.077 -7.170 1.00 86.75 105 LEU A O 1
ATOM 824 N N . ASP A 1 106 ? 15.348 3.255 -8.514 1.00 88.19 106 ASP A N 1
ATOM 825 C CA . ASP A 1 106 ? 14.614 2.169 -7.871 1.00 88.19 106 ASP A CA 1
ATOM 826 C C . ASP A 1 106 ? 15.083 0.793 -8.350 1.00 88.19 106 ASP A C 1
ATOM 828 O O . ASP A 1 106 ? 14.856 0.401 -9.500 1.00 88.19 106 ASP A O 1
ATOM 832 N N . GLY A 1 107 ? 15.695 0.044 -7.436 1.00 86.88 107 GLY A N 1
ATOM 833 C CA . GLY A 1 107 ? 16.210 -1.293 -7.705 1.00 86.88 107 GLY A CA 1
ATOM 834 C C . GLY A 1 107 ? 15.151 -2.292 -8.176 1.00 86.88 107 GLY A C 1
ATOM 835 O O . GLY A 1 107 ? 15.466 -3.127 -9.021 1.00 86.88 107 GLY A O 1
ATOM 836 N N . ALA A 1 108 ? 13.902 -2.195 -7.701 1.00 84.25 108 ALA A N 1
ATOM 837 C CA . ALA A 1 108 ? 12.851 -3.142 -8.082 1.00 84.25 108 ALA A CA 1
ATOM 838 C C . ALA A 1 108 ? 12.507 -2.996 -9.570 1.00 84.25 108 ALA A C 1
ATOM 840 O O . ALA A 1 108 ? 12.523 -3.963 -10.332 1.00 84.25 108 ALA A O 1
ATOM 841 N N . ASN A 1 109 ? 12.298 -1.759 -10.019 1.00 88.88 109 ASN A N 1
ATOM 842 C CA . ASN A 1 109 ? 11.992 -1.498 -11.422 1.00 88.88 109 ASN A CA 1
ATOM 843 C C . ASN A 1 109 ? 13.230 -1.650 -12.323 1.00 88.88 109 ASN A C 1
ATOM 845 O O . ASN A 1 109 ? 13.085 -2.120 -13.446 1.00 88.88 109 ASN A O 1
ATOM 849 N N . TRP A 1 110 ? 14.447 -1.353 -11.845 1.00 88.88 110 TRP A N 1
ATOM 850 C CA . TRP A 1 110 ? 15.678 -1.698 -12.576 1.00 88.88 110 TRP A CA 1
ATOM 851 C C . TRP A 1 110 ? 15.819 -3.195 -12.812 1.00 88.88 110 TRP A C 1
ATOM 853 O O . TRP A 1 110 ? 16.156 -3.610 -13.919 1.00 88.88 110 TRP A O 1
ATOM 863 N N . HIS A 1 111 ? 15.534 -4.010 -11.797 1.00 84.81 111 HIS A N 1
ATOM 864 C CA . HIS A 1 111 ? 15.540 -5.456 -11.951 1.00 84.81 111 HIS A CA 1
ATOM 865 C C . HIS A 1 111 ? 14.539 -5.904 -13.020 1.00 84.81 111 HIS A C 1
ATOM 867 O O . HIS A 1 111 ? 14.881 -6.736 -13.855 1.00 84.81 111 HIS A O 1
ATOM 873 N N . ARG A 1 112 ? 13.337 -5.311 -13.049 1.00 83.94 112 ARG A N 1
ATOM 874 C CA . ARG A 1 112 ? 12.340 -5.579 -14.094 1.00 83.94 112 ARG A CA 1
ATOM 875 C C . ARG A 1 112 ? 12.833 -5.195 -15.490 1.00 83.94 112 ARG A C 1
ATOM 877 O O . ARG A 1 112 ? 12.733 -6.007 -16.402 1.00 83.94 112 ARG A O 1
ATOM 884 N N . TYR A 1 113 ? 13.423 -4.010 -15.654 1.00 85.75 113 TYR A N 1
ATOM 885 C CA . TYR A 1 113 ? 14.012 -3.607 -16.935 1.00 85.75 113 TYR A CA 1
ATOM 886 C C . TYR A 1 113 ? 15.102 -4.578 -17.394 1.00 85.75 113 TYR A C 1
ATOM 888 O O . TYR A 1 113 ? 15.113 -4.996 -18.547 1.00 85.75 113 TYR A O 1
ATOM 896 N N . LEU A 1 114 ? 16.009 -4.967 -16.495 1.00 85.94 114 LEU A N 1
ATOM 897 C CA . LEU A 1 114 ? 17.070 -5.920 -16.815 1.00 85.94 114 LEU A CA 1
ATOM 898 C C . LEU A 1 114 ? 16.510 -7.300 -17.149 1.00 85.94 114 LEU A C 1
ATOM 900 O O . LEU A 1 114 ? 16.996 -7.930 -18.084 1.00 85.94 114 LEU A O 1
ATOM 904 N N . HIS A 1 115 ? 15.486 -7.757 -16.431 1.00 80.69 115 HIS A N 1
ATOM 905 C CA . HIS A 1 115 ? 14.784 -8.993 -16.754 1.00 80.69 115 HIS A CA 1
ATOM 906 C C . HIS A 1 115 ? 14.252 -8.963 -18.191 1.00 80.69 115 HIS A C 1
ATOM 908 O O . HIS A 1 115 ? 14.531 -9.882 -18.957 1.00 80.69 115 HIS A O 1
ATOM 914 N N . ASP A 1 116 ? 13.563 -7.887 -18.576 1.00 84.00 116 ASP A N 1
ATOM 915 C CA . ASP A 1 116 ? 12.956 -7.751 -19.906 1.00 84.00 116 ASP A CA 1
ATOM 916 C C . ASP A 1 116 ? 14.003 -7.641 -21.019 1.00 84.00 116 ASP A C 1
ATOM 918 O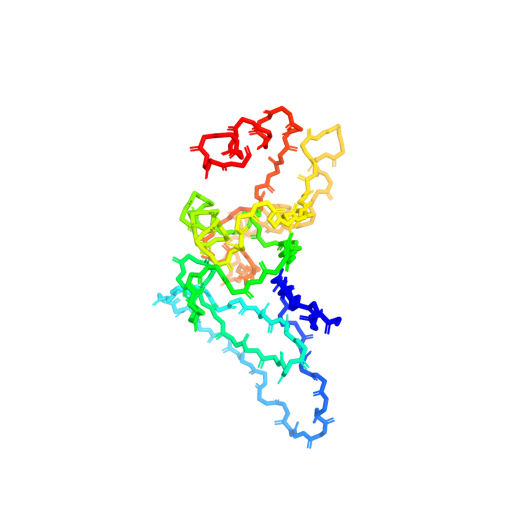 O . ASP A 1 116 ? 13.804 -8.165 -22.111 1.00 84.00 116 ASP A O 1
ATOM 922 N N . LEU A 1 117 ? 15.145 -7.012 -20.731 1.00 86.06 117 LEU A N 1
ATOM 923 C CA . LEU A 1 117 ? 16.263 -6.905 -21.670 1.00 86.06 117 LEU A CA 1
ATOM 924 C C . LEU A 1 117 ? 17.034 -8.217 -21.839 1.00 86.06 117 LEU A C 1
ATOM 926 O O . LEU A 1 117 ? 17.528 -8.505 -22.926 1.00 86.06 117 LEU A O 1
ATOM 930 N N . THR A 1 118 ? 17.191 -8.985 -20.762 1.00 85.06 118 THR A N 1
ATOM 931 C CA . THR A 1 118 ? 18.041 -10.187 -20.746 1.00 85.06 118 THR A CA 1
ATOM 932 C C . THR A 1 118 ? 17.268 -11.479 -20.979 1.00 85.06 118 THR A C 1
ATOM 934 O O . THR A 1 118 ? 17.891 -12.518 -21.182 1.00 85.06 118 THR A O 1
ATOM 937 N N . GLY A 1 119 ? 15.931 -11.438 -20.946 1.00 77.75 119 GLY A N 1
ATOM 938 C CA . GLY A 1 119 ? 15.096 -12.638 -21.003 1.00 77.75 119 GLY A CA 1
ATOM 939 C C . GLY A 1 119 ? 15.300 -13.554 -19.793 1.00 77.75 119 GLY A C 1
ATOM 940 O O . GLY A 1 119 ? 15.176 -14.768 -19.918 1.00 77.75 119 GLY A O 1
ATOM 941 N N . SER A 1 120 ? 15.670 -12.977 -18.643 1.00 74.81 120 SER A N 1
ATOM 942 C CA . SER A 1 120 ? 15.815 -13.689 -17.368 1.00 74.81 120 SER A CA 1
ATOM 943 C C . SER A 1 120 ? 14.577 -14.547 -17.088 1.00 74.81 120 SER A C 1
ATOM 945 O O . SER A 1 120 ? 13.459 -14.107 -17.304 1.00 74.81 120 SER A O 1
ATOM 947 N N . GLU A 1 121 ? 14.749 -15.754 -16.548 1.00 69.31 121 GLU A N 1
ATOM 948 C CA . GLU A 1 121 ? 13.614 -16.594 -16.127 1.00 69.31 121 GLU A CA 1
ATOM 949 C C . GLU A 1 121 ? 13.019 -16.165 -14.772 1.00 69.31 121 GLU A C 1
ATOM 951 O O . GLU A 1 121 ? 12.032 -16.737 -14.308 1.00 69.31 121 GLU A O 1
ATOM 956 N N . ARG A 1 122 ? 13.648 -15.206 -14.077 1.00 67.00 122 ARG A N 1
ATOM 957 C CA . ARG A 1 122 ? 13.315 -14.850 -12.691 1.00 67.00 122 ARG A CA 1
ATOM 958 C C . ARG A 1 122 ? 13.011 -13.369 -12.556 1.00 67.00 122 ARG A C 1
ATOM 960 O O . ARG A 1 122 ? 13.918 -12.545 -12.667 1.00 67.00 122 ARG A O 1
ATOM 967 N N . VAL A 1 123 ? 11.755 -13.065 -12.244 1.00 69.19 123 VAL A N 1
ATOM 968 C CA . VAL A 1 123 ? 11.319 -11.760 -11.736 1.00 69.19 123 VAL A CA 1
ATOM 969 C C . VAL A 1 123 ? 11.442 -11.763 -10.210 1.00 69.19 123 VAL A C 1
ATOM 971 O O . VAL A 1 123 ? 11.276 -12.802 -9.565 1.00 69.19 123 VAL A O 1
ATOM 974 N N . LEU A 1 124 ? 11.725 -10.599 -9.627 1.00 70.62 124 LEU A N 1
ATOM 975 C CA . LEU A 1 124 ? 11.590 -10.373 -8.190 1.00 70.62 124 LEU A CA 1
ATOM 976 C C . LEU A 1 124 ? 10.190 -10.801 -7.702 1.00 70.62 124 LEU A C 1
ATOM 978 O O . LEU A 1 124 ? 9.199 -10.330 -8.266 1.00 70.62 124 LEU A O 1
ATOM 982 N N . PRO A 1 125 ? 10.080 -11.662 -6.672 1.00 67.75 125 PRO A N 1
ATOM 983 C CA . PRO A 1 125 ? 8.789 -12.134 -6.172 1.00 67.75 125 PRO A CA 1
ATOM 984 C C . PRO A 1 125 ? 7.825 -11.009 -5.781 1.00 67.75 125 PRO A C 1
ATOM 986 O O . PRO A 1 125 ? 6.619 -11.152 -5.953 1.00 67.75 125 PRO A O 1
ATOM 989 N N . GLU A 1 126 ? 8.334 -9.869 -5.312 1.00 67.19 126 GLU A N 1
ATOM 990 C CA . GLU A 1 126 ? 7.518 -8.715 -4.912 1.00 67.19 126 GLU A CA 1
ATOM 991 C C . GLU A 1 126 ? 6.800 -8.062 -6.107 1.00 67.19 126 GLU A C 1
ATOM 993 O O . GLU A 1 126 ? 5.767 -7.418 -5.951 1.00 67.19 126 GLU A O 1
ATOM 998 N N . LEU A 1 127 ? 7.314 -8.262 -7.324 1.00 73.25 127 LEU A N 1
ATOM 999 C CA . LEU A 1 127 ? 6.692 -7.794 -8.562 1.00 73.25 127 LEU A CA 1
ATOM 1000 C C . LEU A 1 127 ? 5.721 -8.820 -9.159 1.00 73.25 127 LEU A C 1
ATOM 1002 O O . LEU A 1 127 ? 5.164 -8.559 -10.222 1.00 73.25 127 LEU A O 1
ATOM 1006 N N . ALA A 1 128 ? 5.503 -9.973 -8.521 1.00 69.69 128 ALA A N 1
ATOM 1007 C CA . ALA A 1 128 ? 4.656 -11.026 -9.081 1.00 69.69 128 ALA A CA 1
ATOM 1008 C C . ALA A 1 128 ? 3.192 -10.586 -9.273 1.00 69.69 128 ALA A C 1
ATOM 1010 O O . ALA A 1 128 ? 2.550 -11.031 -10.221 1.00 69.69 128 ALA A O 1
ATOM 1011 N N . GLU A 1 129 ? 2.669 -9.698 -8.416 1.00 68.69 129 GLU A N 1
ATOM 1012 C CA . GLU A 1 129 ? 1.280 -9.226 -8.523 1.00 68.69 129 GLU A CA 1
ATOM 1013 C C . GLU A 1 129 ? 1.078 -8.135 -9.581 1.00 68.69 129 GLU A C 1
ATOM 1015 O O . GLU A 1 129 ? 0.203 -8.238 -10.441 1.00 68.69 129 GLU A O 1
ATOM 1020 N N . SER A 1 130 ? 1.845 -7.049 -9.485 1.00 72.31 130 SER A N 1
ATOM 1021 C CA . SER A 1 130 ? 1.660 -5.838 -10.297 1.00 72.31 130 SER A CA 1
ATOM 1022 C C . SER A 1 130 ? 2.598 -5.763 -11.501 1.00 72.31 130 SER A C 1
ATOM 1024 O O . SER A 1 130 ? 2.382 -4.948 -12.398 1.00 72.31 130 SER A O 1
ATOM 1026 N N . GLY A 1 131 ? 3.658 -6.574 -11.530 1.00 76.88 131 GLY A N 1
ATOM 1027 C CA . GLY A 1 131 ? 4.728 -6.531 -12.530 1.00 76.88 131 GLY A CA 1
ATOM 1028 C C . GLY A 1 131 ? 5.696 -5.352 -12.380 1.00 76.88 131 GLY A C 1
ATOM 1029 O O . GLY A 1 131 ? 6.794 -5.401 -12.935 1.00 76.88 131 GLY A O 1
ATOM 1030 N N . TRP A 1 132 ? 5.310 -4.312 -11.637 1.00 82.00 132 TRP A N 1
ATOM 1031 C CA . TRP A 1 132 ? 6.059 -3.072 -11.439 1.00 82.00 132 TRP A CA 1
ATOM 1032 C C . TRP A 1 132 ? 5.792 -2.504 -10.051 1.00 82.00 132 TRP A C 1
ATOM 1034 O O . TRP A 1 132 ? 4.645 -2.445 -9.617 1.00 82.00 132 TRP A O 1
ATOM 1044 N N . ARG A 1 133 ? 6.830 -1.975 -9.399 1.00 87.69 133 ARG A N 1
ATOM 1045 C CA . ARG A 1 133 ? 6.659 -1.210 -8.164 1.00 87.69 133 ARG A CA 1
ATOM 1046 C C . ARG A 1 133 ? 6.065 0.154 -8.507 1.00 87.69 133 ARG A C 1
ATOM 1048 O O . ARG A 1 133 ? 6.729 0.972 -9.161 1.00 87.69 133 ARG A O 1
ATOM 1055 N N . ARG A 1 134 ? 4.826 0.416 -8.082 1.00 90.31 134 ARG A N 1
ATOM 1056 C CA . ARG A 1 134 ? 4.205 1.740 -8.226 1.00 90.31 134 ARG A CA 1
ATOM 1057 C C . ARG A 1 134 ? 4.876 2.752 -7.317 1.00 90.31 134 ARG A C 1
ATOM 1059 O O . ARG A 1 134 ? 5.527 2.417 -6.335 1.00 90.31 134 ARG A O 1
ATOM 1066 N N . ARG A 1 135 ? 4.717 4.023 -7.666 1.00 90.56 135 ARG A N 1
ATOM 1067 C CA . ARG A 1 135 ? 5.221 5.151 -6.887 1.00 90.56 135 ARG A CA 1
ATOM 1068 C C . ARG A 1 135 ? 4.198 6.253 -6.921 1.00 90.56 135 ARG A C 1
ATOM 1070 O O . ARG A 1 135 ? 3.537 6.453 -7.940 1.00 90.56 135 ARG A O 1
ATOM 1077 N N . TYR A 1 136 ? 4.118 6.992 -5.831 1.00 92.19 136 TYR A N 1
ATOM 1078 C CA . TYR A 1 136 ? 3.032 7.930 -5.629 1.00 92.19 136 TYR A CA 1
ATOM 1079 C C . TYR A 1 136 ? 3.564 9.349 -5.532 1.00 92.19 136 TYR A C 1
ATOM 1081 O O . TYR A 1 136 ? 4.514 9.631 -4.797 1.00 92.19 136 TYR A O 1
ATOM 1089 N N . ARG A 1 137 ? 2.928 10.277 -6.250 1.00 93.06 137 ARG A N 1
ATOM 1090 C CA . ARG A 1 137 ? 2.994 11.686 -5.854 1.00 93.06 137 ARG A CA 1
ATOM 1091 C C . ARG A 1 137 ? 2.057 11.870 -4.674 1.00 93.06 137 ARG A C 1
ATOM 1093 O O . ARG A 1 137 ? 1.003 11.241 -4.621 1.00 93.06 137 ARG A O 1
ATOM 1100 N N . LYS A 1 138 ? 2.401 12.795 -3.780 1.00 90.25 138 LYS A N 1
ATOM 1101 C CA . LYS A 1 138 ? 1.570 13.115 -2.615 1.00 90.25 138 LYS A CA 1
ATOM 1102 C C . LYS A 1 138 ? 0.113 13.402 -3.010 1.00 90.25 138 LYS A C 1
ATOM 1104 O O . LYS A 1 138 ? -0.789 12.758 -2.498 1.00 90.25 138 LYS A O 1
ATOM 1109 N N . ASN A 1 139 ? -0.102 14.282 -3.989 1.00 91.94 139 ASN A N 1
ATOM 1110 C CA . ASN A 1 139 ? -1.450 14.674 -4.419 1.00 91.94 139 ASN A CA 1
ATOM 1111 C C . ASN A 1 139 ? -2.252 13.514 -5.035 1.00 91.94 139 ASN A C 1
ATOM 1113 O O . ASN A 1 139 ? -3.470 13.465 -4.878 1.00 91.94 139 ASN A O 1
ATOM 1117 N N . ASP A 1 140 ? -1.583 12.595 -5.739 1.00 93.81 140 ASP A N 1
ATOM 1118 C CA . ASP A 1 140 ? -2.240 11.438 -6.352 1.00 93.81 140 ASP A CA 1
ATOM 1119 C C . ASP A 1 140 ? -2.653 10.417 -5.287 1.00 93.81 140 ASP A C 1
ATOM 1121 O O . ASP A 1 140 ? -3.770 9.909 -5.345 1.00 93.81 140 ASP A O 1
ATOM 1125 N N . LEU A 1 141 ? -1.799 10.184 -4.280 1.00 92.81 141 LEU A N 1
ATOM 1126 C CA . LEU A 1 141 ? -2.134 9.343 -3.129 1.00 92.81 141 LEU A CA 1
ATOM 1127 C C . LEU A 1 141 ? -3.281 9.946 -2.315 1.00 92.81 141 LEU A C 1
ATOM 1129 O O . LEU A 1 141 ? -4.230 9.249 -1.987 1.00 92.81 141 LEU A O 1
ATOM 1133 N N . GLU A 1 142 ? -3.242 11.249 -2.038 1.00 93.38 142 GLU A N 1
ATOM 1134 C CA . GLU A 1 142 ? -4.333 11.934 -1.338 1.00 93.38 142 GLU A CA 1
ATOM 1135 C C . GLU A 1 142 ? -5.658 11.858 -2.106 1.00 93.38 142 GLU A C 1
ATOM 1137 O O . GLU A 1 142 ? -6.716 11.708 -1.501 1.00 93.38 142 GLU A O 1
ATOM 1142 N N . ARG A 1 143 ? -5.626 11.974 -3.440 1.00 95.06 143 ARG A N 1
ATOM 1143 C CA . ARG A 1 143 ? -6.827 11.802 -4.266 1.00 95.06 143 ARG A CA 1
ATOM 1144 C C . ARG A 1 143 ? -7.350 10.369 -4.177 1.00 95.06 143 ARG A C 1
ATOM 1146 O O . ARG A 1 143 ? -8.543 10.200 -3.962 1.00 95.06 143 ARG A O 1
ATOM 1153 N N . LEU A 1 144 ? -6.473 9.373 -4.303 1.00 93.75 144 LEU A N 1
ATOM 1154 C CA . LEU A 1 144 ? -6.836 7.961 -4.176 1.00 93.75 144 LEU A CA 1
ATOM 1155 C C . LEU A 1 144 ? -7.490 7.668 -2.816 1.00 93.75 144 LEU A C 1
ATOM 1157 O O . LEU A 1 144 ? -8.529 7.020 -2.768 1.00 93.75 144 LEU A O 1
ATOM 1161 N N . LEU A 1 145 ? -6.920 8.193 -1.728 1.00 93.19 145 LEU A N 1
ATOM 1162 C CA . LEU A 1 145 ? -7.454 8.025 -0.376 1.00 93.19 145 LEU A CA 1
ATOM 1163 C C . LEU A 1 145 ? -8.850 8.635 -0.225 1.00 93.19 145 LEU A C 1
ATOM 1165 O O . LEU A 1 145 ? -9.761 7.943 0.224 1.00 93.19 145 LEU A O 1
ATOM 1169 N N . ARG A 1 146 ? -9.047 9.865 -0.715 1.00 92.38 146 ARG A N 1
ATOM 1170 C CA . ARG A 1 146 ? -10.363 10.522 -0.710 1.00 92.38 146 ARG A CA 1
ATOM 1171 C C . ARG A 1 146 ? -11.415 9.742 -1.493 1.00 92.38 146 ARG A C 1
ATOM 1173 O O . ARG A 1 146 ? -12.548 9.611 -1.044 1.00 92.38 146 ARG A O 1
ATOM 1180 N N . GLU A 1 147 ? -11.050 9.207 -2.656 1.00 92.50 147 GLU A N 1
ATOM 1181 C CA . GLU A 1 147 ? -11.946 8.375 -3.470 1.00 92.50 147 GLU A CA 1
ATOM 1182 C C . GLU A 1 147 ? -12.322 7.054 -2.779 1.00 92.50 147 GLU A C 1
ATOM 1184 O O . GLU A 1 147 ? -13.369 6.484 -3.078 1.00 92.50 147 GLU A O 1
ATOM 1189 N N . CYS A 1 148 ? -11.486 6.580 -1.853 1.00 89.00 148 CYS A N 1
ATOM 1190 C CA . CYS A 1 148 ? -11.706 5.374 -1.059 1.00 89.00 148 CYS A CA 1
ATOM 1191 C C . CYS A 1 148 ? -12.317 5.648 0.328 1.00 89.00 148 CYS A C 1
ATOM 1193 O O . CYS A 1 148 ? -12.461 4.709 1.106 1.00 89.00 148 CYS A O 1
ATOM 1195 N N . GLY A 1 149 ? -12.703 6.893 0.632 1.00 85.81 149 GLY A N 1
ATOM 1196 C CA . GLY A 1 149 ? -13.395 7.245 1.878 1.00 85.81 149 GLY A CA 1
ATOM 1197 C C . GLY A 1 149 ? -12.486 7.538 3.076 1.00 85.81 149 GLY A C 1
ATOM 1198 O O . GLY A 1 149 ? -12.947 7.410 4.209 1.00 85.81 149 GLY A O 1
ATOM 1199 N N . PHE A 1 150 ? -11.230 7.926 2.832 1.00 86.50 150 PHE A N 1
ATOM 1200 C CA . PHE A 1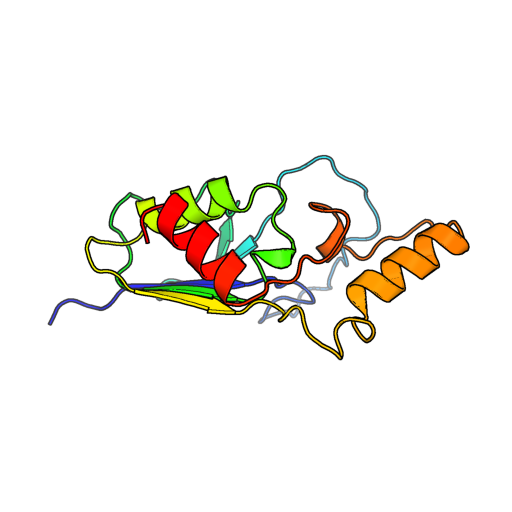 150 ? -10.275 8.398 3.845 1.00 86.50 150 PHE A CA 1
ATOM 1201 C C . PHE A 1 150 ? -10.027 9.909 3.775 1.00 86.50 150 PHE A C 1
ATOM 1203 O O . PHE A 1 150 ? -10.117 10.492 2.667 1.00 86.50 150 PHE A O 1
#

Secondary structure (DSSP, 8-state):
-PPPPEEEEE---S--TT--S-------------PPEEEEETTEEEEEBTTB-SS-TT-EEEEEEES-TTT-S-HHHHHHHHHHHEEEEEEEEEE--B-STTGGG-HHHHHHHHHHHHT-S---GGGTTTSS---B-HHHHHHHHHHTT-

Foldseek 3Di:
DPDAKEKEWEPDDPDDPDDPDPDPDPPDDQDPDQAWIWIQIPVGIDTARLLDGPAAFQAHLEYEAEQQLQLALDNLSNLLVVNRNHHVNRDYHYHAAADDDCVVVDPLVVQLVVCVVVVDPDHDPSNSRPVDRHHDHPVRVVVSNVVSPD

Radius of gyration: 16.9 Å; chains: 1; bounding box: 34×41×51 Å

Sequence (150 aa):
MTDLLSLRLEAWDRTRPGATLPLELNRHGVSERDASWKATTDHGIVAVTAARLPFASNTFDRLVLADLLEYARDERAVLAEASRVLVENGQLTILVPYLGPTTWLDGANWHRYLHDLTGSERVLPELAESGWRRRYRKNDLERLLRECGF

pLDDT: mean 73.6, std 21.63, range [22.89, 95.88]